Protein AF-A0A2H9MDY3-F1 (afdb_monomer)

Structure (mmCIF, N/CA/C/O backbone):
data_AF-A0A2H9MDY3-F1
#
_entry.id   AF-A0A2H9MDY3-F1
#
loop_
_atom_site.group_PDB
_atom_site.id
_atom_site.type_symbol
_atom_site.label_atom_id
_atom_site.label_alt_id
_atom_site.label_comp_id
_atom_site.label_asym_id
_atom_site.label_entity_id
_atom_site.label_seq_id
_atom_site.pdbx_PDB_ins_code
_atom_site.Cartn_x
_atom_site.Cartn_y
_atom_site.Cartn_z
_atom_site.occupancy
_atom_site.B_iso_or_equiv
_atom_site.auth_seq_id
_atom_site.auth_comp_id
_atom_site.auth_asym_id
_atom_site.auth_atom_id
_atom_site.pdbx_PDB_model_num
ATOM 1 N N . MET A 1 1 ? 17.641 -15.198 -17.098 1.00 71.00 1 MET A N 1
ATOM 2 C CA . MET A 1 1 ? 17.073 -13.881 -17.465 1.00 71.00 1 MET A CA 1
ATOM 3 C C . MET A 1 1 ? 15.598 -13.912 -17.095 1.00 71.00 1 MET A C 1
ATOM 5 O O . MET A 1 1 ? 14.943 -14.858 -17.503 1.00 71.00 1 MET A O 1
ATOM 9 N N . LYS A 1 2 ? 15.099 -12.988 -16.259 1.00 74.56 2 LYS A N 1
ATOM 10 C CA . LYS A 1 2 ? 13.656 -12.921 -15.959 1.00 74.56 2 LYS A CA 1
ATOM 11 C C . LYS A 1 2 ? 12.941 -12.242 -17.120 1.00 74.56 2 LYS A C 1
ATOM 13 O O . LYS A 1 2 ? 13.435 -11.234 -17.626 1.00 74.56 2 LYS A O 1
ATOM 18 N N . MET A 1 3 ? 11.804 -12.782 -17.534 1.00 89.06 3 MET A N 1
ATOM 19 C CA . MET A 1 3 ? 11.000 -12.214 -18.607 1.00 89.06 3 MET A CA 1
ATOM 20 C C . MET A 1 3 ? 10.366 -10.893 -18.134 1.00 89.06 3 MET A C 1
ATOM 22 O O . MET A 1 3 ? 10.039 -10.769 -16.948 1.00 89.06 3 MET A O 1
ATOM 26 N N . PRO A 1 4 ? 10.153 -9.896 -19.014 1.00 87.00 4 PRO A N 1
ATOM 27 C CA . PRO A 1 4 ? 9.594 -8.602 -18.614 1.00 87.00 4 PRO A CA 1
ATOM 28 C C . PRO A 1 4 ? 8.304 -8.707 -17.784 1.00 87.00 4 PRO A C 1
ATOM 30 O O . PRO A 1 4 ? 8.147 -8.002 -16.788 1.00 87.00 4 PRO A O 1
ATOM 33 N N . CYS A 1 5 ? 7.417 -9.647 -18.120 1.00 89.94 5 CYS A N 1
ATOM 34 C CA . CYS A 1 5 ? 6.185 -9.904 -17.371 1.00 89.94 5 CYS A CA 1
ATOM 35 C C . CYS A 1 5 ? 6.450 -10.337 -15.921 1.00 89.94 5 CYS A C 1
ATOM 37 O O . CYS A 1 5 ? 5.785 -9.865 -14.999 1.00 89.94 5 CYS A O 1
ATOM 39 N N . GLU A 1 6 ? 7.450 -11.190 -15.700 1.00 89.75 6 GLU A N 1
ATOM 40 C CA . GLU A 1 6 ? 7.831 -11.628 -14.358 1.00 89.75 6 GLU A CA 1
ATOM 41 C C . GLU A 1 6 ? 8.367 -10.451 -13.540 1.00 89.75 6 GLU A C 1
ATOM 4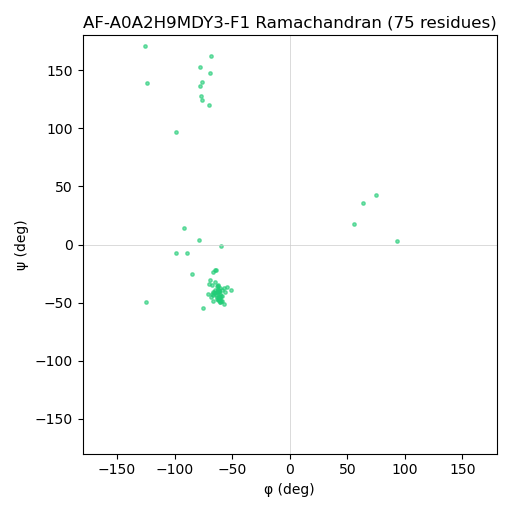3 O O . GLU A 1 6 ? 8.041 -10.311 -12.364 1.00 89.75 6 GLU A O 1
ATOM 48 N N . ILE A 1 7 ? 9.143 -9.556 -14.159 1.00 86.94 7 ILE A N 1
ATOM 49 C CA . ILE A 1 7 ? 9.647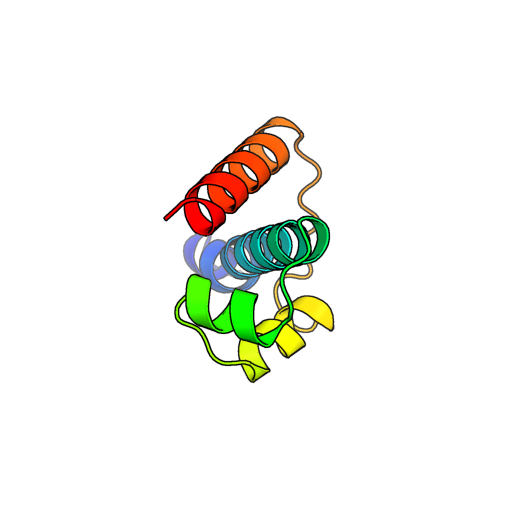 -8.357 -13.478 1.00 86.94 7 ILE A CA 1
ATOM 50 C C . ILE A 1 7 ? 8.478 -7.485 -13.001 1.00 86.94 7 ILE A C 1
ATOM 52 O O . ILE A 1 7 ? 8.450 -7.037 -11.851 1.00 86.94 7 ILE A O 1
ATOM 56 N N . ILE A 1 8 ? 7.484 -7.282 -13.866 1.00 89.12 8 ILE A N 1
ATOM 57 C CA . ILE A 1 8 ? 6.302 -6.480 -13.546 1.00 89.12 8 ILE A CA 1
ATOM 58 C C . ILE A 1 8 ? 5.534 -7.086 -12.366 1.00 89.12 8 ILE A C 1
ATOM 60 O O . ILE A 1 8 ? 5.211 -6.374 -11.413 1.00 89.12 8 ILE A O 1
ATOM 64 N N . ILE A 1 9 ? 5.282 -8.396 -12.402 1.00 89.00 9 ILE A N 1
ATOM 65 C CA . ILE A 1 9 ? 4.504 -9.104 -11.377 1.00 89.00 9 ILE A CA 1
ATOM 66 C C . ILE A 1 9 ? 5.232 -9.127 -10.031 1.00 89.00 9 ILE A C 1
ATOM 68 O O . ILE A 1 9 ? 4.614 -8.889 -8.993 1.00 89.00 9 ILE A O 1
ATOM 72 N N . TRP A 1 10 ? 6.539 -9.391 -10.029 1.00 86.56 10 TRP A N 1
ATOM 73 C CA . TRP A 1 10 ? 7.293 -9.595 -8.791 1.00 86.56 10 TRP A CA 1
ATOM 74 C C . TRP A 1 10 ? 7.783 -8.303 -8.141 1.00 86.56 10 TRP A C 1
ATOM 76 O O . TRP A 1 10 ? 7.981 -8.275 -6.924 1.00 86.56 10 TRP A O 1
ATOM 86 N N . TYR A 1 11 ? 7.968 -7.233 -8.915 1.00 86.06 11 TYR A N 1
ATOM 87 C CA . TYR A 1 11 ? 8.626 -6.023 -8.421 1.00 86.06 11 TYR A CA 1
ATOM 88 C C . TYR A 1 11 ? 7.786 -4.761 -8.606 1.00 86.06 11 TYR A C 1
ATOM 90 O O . TYR A 1 11 ? 7.588 -4.023 -7.638 1.00 86.06 11 TYR A O 1
ATOM 98 N N . ILE A 1 12 ? 7.247 -4.532 -9.806 1.00 88.94 12 ILE A N 1
ATOM 99 C CA . ILE A 1 12 ? 6.562 -3.274 -10.134 1.00 88.94 12 ILE A CA 1
ATOM 100 C C . ILE A 1 12 ? 5.172 -3.205 -9.499 1.00 88.94 12 ILE A C 1
ATOM 102 O O . ILE A 1 12 ? 4.890 -2.272 -8.749 1.00 88.94 12 ILE A O 1
ATOM 106 N N . LEU A 1 13 ? 4.311 -4.201 -9.735 1.00 89.81 13 LEU A N 1
ATOM 107 C CA . LEU A 1 13 ? 2.959 -4.221 -9.166 1.00 89.81 13 LEU A CA 1
ATOM 108 C C . LEU A 1 13 ? 2.971 -4.192 -7.626 1.00 89.81 13 LEU A C 1
ATOM 110 O O . LEU A 1 13 ? 2.217 -3.403 -7.046 1.00 89.81 13 LEU A O 1
ATOM 114 N N . PRO A 1 14 ? 3.832 -4.965 -6.931 1.00 89.94 14 PRO A N 1
ATOM 115 C CA . PRO A 1 14 ? 3.952 -4.863 -5.482 1.00 89.94 14 PRO A CA 1
ATOM 116 C C . PRO A 1 14 ? 4.461 -3.493 -5.017 1.00 89.94 14 PRO A C 1
ATOM 118 O O . PRO A 1 14 ? 3.987 -3.002 -3.995 1.00 89.94 14 PRO A O 1
ATOM 121 N N . GLY A 1 15 ? 5.372 -2.857 -5.765 1.00 91.56 15 GLY A N 1
ATOM 122 C CA . GLY A 1 15 ? 5.850 -1.500 -5.480 1.00 91.56 15 GLY A CA 1
ATOM 123 C C . GLY A 1 15 ? 4.733 -0.458 -5.572 1.00 91.56 15 GLY A C 1
ATOM 124 O O . GLY A 1 15 ? 4.548 0.335 -4.652 1.00 91.56 15 GLY A O 1
ATOM 125 N N . ILE A 1 16 ? 3.908 -0.520 -6.621 1.00 92.50 16 ILE A N 1
ATOM 126 C CA . ILE A 1 16 ? 2.750 0.374 -6.782 1.00 92.50 16 ILE A CA 1
ATOM 127 C C . ILE A 1 16 ? 1.753 0.183 -5.632 1.00 92.50 16 ILE A C 1
ATOM 129 O O . ILE A 1 16 ? 1.320 1.160 -5.021 1.00 92.50 16 ILE A O 1
ATOM 133 N N . ARG A 1 17 ? 1.408 -1.066 -5.287 1.00 92.44 17 ARG A N 1
ATOM 134 C CA . ARG A 1 17 ? 0.477 -1.352 -4.176 1.00 92.44 17 ARG A CA 1
ATOM 135 C C . ARG A 1 17 ? 1.017 -0.870 -2.830 1.00 92.44 17 ARG A C 1
ATOM 137 O O . ARG A 1 17 ? 0.240 -0.360 -2.019 1.00 92.44 17 ARG A O 1
ATOM 144 N N . ARG A 1 18 ? 2.333 -0.957 -2.612 1.00 92.50 18 ARG A N 1
ATOM 145 C CA . ARG A 1 18 ? 2.994 -0.377 -1.437 1.00 92.50 18 ARG A CA 1
ATOM 146 C C . ARG A 1 18 ? 2.812 1.134 -1.381 1.00 92.50 18 ARG A C 1
ATOM 148 O O . ARG A 1 18 ? 2.397 1.643 -0.345 1.00 92.50 18 ARG A O 1
ATOM 155 N N . GLU A 1 19 ? 3.078 1.846 -2.471 1.00 93.62 19 GLU A N 1
ATOM 156 C CA . GLU A 1 19 ? 2.958 3.307 -2.491 1.00 93.62 19 GLU A CA 1
ATOM 157 C C . GLU A 1 19 ? 1.506 3.784 -2.351 1.00 93.62 19 GLU A C 1
ATOM 159 O O . GLU A 1 19 ? 1.249 4.764 -1.651 1.00 93.62 19 GLU A O 1
ATOM 164 N N . ILE A 1 20 ? 0.533 3.054 -2.913 1.00 94.75 20 ILE A N 1
ATOM 165 C CA . ILE A 1 20 ? -0.893 3.312 -2.653 1.00 94.75 20 ILE A CA 1
ATOM 166 C C . ILE A 1 20 ? -1.189 3.136 -1.161 1.00 94.75 20 ILE A C 1
ATOM 168 O O . ILE A 1 20 ? -1.764 4.032 -0.549 1.00 94.75 20 ILE A O 1
ATOM 172 N N . THR A 1 21 ? -0.750 2.027 -0.559 1.00 94.69 21 THR A N 1
ATOM 173 C CA . THR A 1 21 ? -0.931 1.760 0.876 1.00 94.69 21 THR A CA 1
ATOM 174 C C . THR A 1 21 ? -0.325 2.886 1.718 1.00 94.69 21 THR A C 1
ATOM 176 O O . THR A 1 21 ? -1.028 3.490 2.523 1.00 94.69 21 THR A O 1
ATOM 179 N N . LYS A 1 22 ? 0.939 3.264 1.472 1.00 93.25 22 LYS A N 1
ATOM 180 C CA . LYS A 1 22 ? 1.601 4.398 2.143 1.00 93.25 22 LYS A CA 1
ATOM 181 C C . LYS A 1 22 ? 0.810 5.699 1.971 1.00 93.25 22 LYS A C 1
ATOM 183 O O . LYS A 1 22 ? 0.684 6.466 2.922 1.00 93.25 22 LYS A O 1
ATOM 188 N N . SER A 1 23 ? 0.261 5.952 0.782 1.00 95.19 23 SER A N 1
ATOM 189 C CA . SER A 1 23 ? -0.573 7.127 0.529 1.00 95.19 23 SER A CA 1
ATOM 190 C C . SER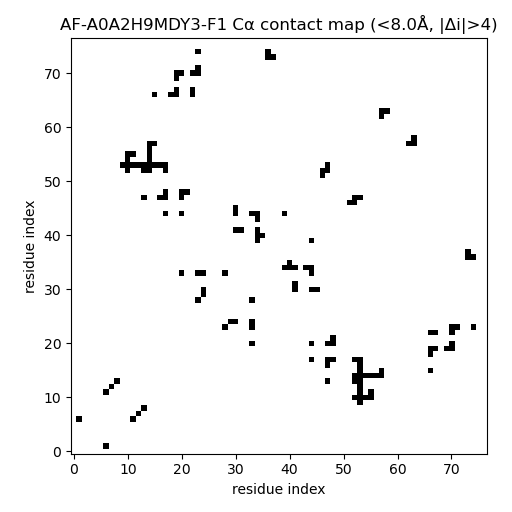 A 1 23 ? -1.870 7.094 1.342 1.00 95.19 23 SER A C 1
ATOM 192 O O . SER A 1 23 ? -2.237 8.123 1.896 1.00 95.19 23 SER A O 1
ATOM 194 N N . LEU A 1 24 ? -2.547 5.949 1.464 1.00 95.75 24 LEU A N 1
ATOM 195 C CA . LEU A 1 24 ? -3.756 5.818 2.288 1.00 95.75 24 LEU A CA 1
ATOM 196 C C . LEU A 1 24 ? -3.466 6.120 3.765 1.00 95.75 24 LEU A C 1
ATOM 198 O O . LEU A 1 24 ? -4.166 6.939 4.356 1.00 95.75 24 LEU A O 1
ATOM 202 N N . LEU A 1 25 ? -2.391 5.552 4.328 1.00 94.94 25 LEU A N 1
ATOM 203 C CA . LEU A 1 25 ? -1.991 5.832 5.714 1.00 94.94 25 LEU A CA 1
ATOM 204 C C . LEU A 1 25 ? -1.658 7.315 5.934 1.00 94.94 25 LEU A C 1
ATOM 206 O O . LEU A 1 25 ? -2.051 7.898 6.940 1.00 94.94 25 LEU A O 1
ATOM 210 N N . LYS A 1 26 ? -0.982 7.960 4.973 1.00 95.06 26 LYS A N 1
ATOM 211 C CA . LYS A 1 26 ? -0.691 9.406 5.032 1.00 95.06 26 LYS A CA 1
ATOM 212 C C . LYS A 1 26 ? -1.944 10.285 5.007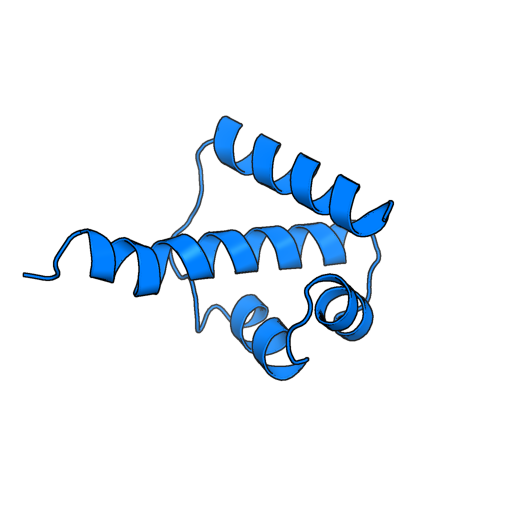 1.00 95.06 26 LYS A C 1
ATOM 214 O O . LYS A 1 26 ? -1.867 11.431 5.427 1.00 95.06 26 LYS A O 1
ATOM 219 N N . ASN A 1 27 ? -3.070 9.772 4.512 1.00 94.38 27 ASN A N 1
ATOM 220 C CA . ASN A 1 27 ? -4.362 10.461 4.549 1.00 94.38 27 ASN A CA 1
ATOM 221 C C . ASN A 1 27 ? -5.187 10.098 5.802 1.00 94.38 27 ASN A C 1
ATOM 223 O O . ASN A 1 27 ? -6.377 10.391 5.847 1.00 94.38 27 ASN A O 1
ATOM 227 N N . GLY A 1 28 ? -4.574 9.471 6.813 1.00 94.56 28 GLY A N 1
ATOM 228 C CA . GLY A 1 28 ? -5.188 9.232 8.122 1.00 94.56 28 GLY A CA 1
ATOM 229 C C . GLY A 1 28 ? -5.885 7.881 8.284 1.00 94.56 28 GLY A C 1
ATOM 230 O O . GLY A 1 28 ? -6.448 7.632 9.344 1.00 94.56 28 GLY A O 1
ATOM 231 N N . LEU A 1 29 ? -5.838 6.996 7.282 1.00 95.44 29 LEU A N 1
ATOM 232 C CA . LEU A 1 29 ? -6.415 5.656 7.411 1.00 95.44 29 LEU A CA 1
ATOM 233 C C . LEU A 1 29 ? -5.513 4.751 8.259 1.00 95.44 29 LEU A C 1
ATOM 235 O O . LEU A 1 29 ? -4.293 4.710 8.088 1.00 95.44 29 LEU A O 1
ATOM 239 N N . SER A 1 30 ? -6.130 3.941 9.112 1.00 96.00 30 SER A N 1
ATOM 240 C CA . SER A 1 30 ? -5.468 2.825 9.785 1.00 96.00 30 SER A CA 1
ATOM 241 C C . SER A 1 30 ? -5.087 1.713 8.796 1.00 96.00 30 SER A C 1
ATOM 243 O O . SER A 1 30 ? -5.633 1.603 7.695 1.00 96.00 30 SER A O 1
ATOM 245 N N . GLN A 1 31 ? -4.170 0.823 9.197 1.00 94.81 31 GLN A N 1
ATOM 246 C CA . GLN A 1 31 ? -3.781 -0.328 8.366 1.00 94.81 31 GLN A CA 1
ATOM 247 C C . GLN A 1 31 ? -4.977 -1.221 8.002 1.00 94.81 31 GLN A C 1
ATOM 249 O O . GLN A 1 31 ? -5.064 -1.684 6.866 1.00 94.81 31 GLN A O 1
ATOM 254 N N . ARG A 1 32 ? -5.916 -1.407 8.939 1.00 95.94 32 ARG A N 1
ATOM 255 C CA . ARG A 1 32 ? -7.146 -2.186 8.728 1.00 95.94 32 ARG A CA 1
ATOM 256 C C . ARG A 1 32 ? -8.088 -1.522 7.730 1.00 95.94 32 ARG A C 1
ATOM 258 O O . ARG A 1 32 ? -8.642 -2.188 6.860 1.00 95.94 32 ARG A O 1
ATOM 265 N N . GLU A 1 33 ? -8.261 -0.206 7.818 1.00 96.06 33 GLU A N 1
ATOM 266 C CA . GLU A 1 33 ? -9.087 0.535 6.857 1.00 96.06 33 GLU A CA 1
ATOM 267 C C . GLU A 1 33 ? -8.468 0.518 5.463 1.00 96.06 33 GLU A C 1
ATOM 269 O O . GLU A 1 33 ? -9.179 0.306 4.482 1.00 96.06 33 GLU A O 1
ATOM 274 N N . ALA A 1 34 ? -7.144 0.669 5.370 1.00 96.19 34 ALA A N 1
ATOM 275 C CA . ALA A 1 34 ? -6.422 0.542 4.112 1.00 96.19 34 ALA A CA 1
ATOM 276 C C . ALA A 1 34 ? -6.580 -0.867 3.510 1.00 96.19 34 ALA A C 1
ATOM 278 O O . ALA A 1 34 ? -6.880 -0.984 2.323 1.00 96.19 34 ALA A O 1
ATOM 279 N N . ALA A 1 35 ? -6.450 -1.928 4.316 1.00 96.00 35 ALA A N 1
ATOM 280 C CA . ALA A 1 35 ? -6.677 -3.309 3.885 1.00 96.00 35 ALA A CA 1
ATOM 281 C C . ALA A 1 35 ? -8.101 -3.509 3.344 1.00 96.00 35 ALA A C 1
ATOM 283 O O . ALA A 1 35 ? -8.277 -3.998 2.225 1.00 96.00 35 ALA A O 1
ATOM 284 N N . LYS A 1 36 ? -9.110 -3.034 4.088 1.00 95.94 36 LYS A N 1
ATOM 285 C CA . LYS A 1 36 ? -10.524 -3.098 3.695 1.00 95.94 36 LYS A CA 1
ATOM 286 C C . LYS A 1 36 ? -10.793 -2.346 2.391 1.00 95.94 36 LYS A C 1
ATOM 288 O O . LYS A 1 36 ? -11.427 -2.892 1.495 1.00 95.94 36 LYS A O 1
ATOM 293 N N . LYS A 1 37 ? -10.283 -1.118 2.257 1.00 94.81 37 LYS A N 1
ATOM 294 C CA . LYS A 1 37 ? -10.431 -0.287 1.050 1.00 94.81 37 LYS A CA 1
ATOM 295 C C . LYS A 1 37 ? -9.726 -0.880 -0.174 1.00 94.81 37 LYS A C 1
ATOM 297 O O . LYS A 1 37 ? -10.194 -0.690 -1.290 1.00 94.81 37 LYS A O 1
ATOM 302 N N . LEU A 1 38 ? -8.615 -1.589 0.023 1.00 93.12 38 LEU A N 1
ATOM 303 C CA . LEU A 1 38 ? -7.856 -2.234 -1.052 1.00 93.12 38 LEU A CA 1
ATOM 304 C C . LEU A 1 38 ? -8.317 -3.665 -1.369 1.00 93.12 38 LEU A C 1
ATOM 306 O O . LEU A 1 38 ? -7.812 -4.248 -2.330 1.00 93.12 38 LEU A O 1
ATOM 310 N N . GLY A 1 39 ? -9.231 -4.239 -0.579 1.00 94.62 39 GLY A N 1
ATOM 311 C CA . GLY A 1 39 ? -9.683 -5.623 -0.739 1.00 94.62 39 GLY A CA 1
ATOM 312 C C . GLY A 1 39 ? -8.566 -6.649 -0.521 1.00 94.62 39 GLY A C 1
ATOM 313 O O . GLY A 1 39 ? -8.493 -7.646 -1.235 1.00 94.62 39 GLY A O 1
ATOM 314 N N . ILE A 1 40 ? -7.653 -6.383 0.417 1.00 93.62 40 ILE A N 1
ATOM 315 C CA . ILE A 1 40 ? -6.516 -7.258 0.746 1.00 93.62 40 ILE A CA 1
ATOM 316 C C . ILE A 1 40 ? -6.496 -7.584 2.241 1.00 93.62 40 ILE A C 1
ATOM 318 O O . ILE A 1 40 ? -7.228 -6.996 3.029 1.00 93.62 40 ILE A O 1
ATOM 322 N N . THR A 1 41 ? -5.638 -8.519 2.646 1.00 95.00 41 THR A N 1
ATOM 323 C CA . THR A 1 41 ? -5.475 -8.880 4.059 1.00 95.00 41 THR A CA 1
ATOM 324 C C . THR A 1 41 ? -4.622 -7.860 4.817 1.00 95.00 41 THR A C 1
ATOM 326 O O . THR A 1 41 ? -3.709 -7.253 4.250 1.00 95.00 41 THR A O 1
ATOM 329 N N . ASP A 1 42 ? -4.839 -7.744 6.129 1.00 94.12 42 ASP A N 1
ATOM 330 C CA . ASP A 1 42 ? -3.981 -6.955 7.030 1.00 94.12 42 ASP A CA 1
ATOM 331 C C . ASP A 1 42 ? -2.504 -7.383 6.921 1.00 94.12 42 ASP A C 1
ATOM 333 O O . ASP A 1 42 ? -1.589 -6.556 6.913 1.00 94.12 42 ASP A O 1
ATOM 337 N N . ALA A 1 43 ? -2.260 -8.688 6.745 1.00 92.75 43 ALA A N 1
ATOM 338 C CA . ALA A 1 43 ? -0.925 -9.236 6.530 1.00 92.75 43 ALA A CA 1
ATOM 339 C C . ALA A 1 43 ? -0.268 -8.703 5.244 1.00 92.75 43 ALA A C 1
ATOM 341 O O . ALA A 1 43 ? 0.932 -8.428 5.242 1.00 92.75 43 ALA A O 1
ATOM 342 N N . ALA A 1 44 ? -1.028 -8.516 4.159 1.00 91.25 44 ALA A N 1
ATOM 343 C CA . ALA A 1 44 ? -0.502 -7.942 2.923 1.00 91.25 44 ALA A CA 1
ATOM 344 C C . ALA A 1 44 ? -0.088 -6.474 3.115 1.00 91.25 44 ALA A C 1
ATOM 346 O O . ALA A 1 44 ? 0.987 -6.085 2.659 1.00 91.25 44 ALA A O 1
ATOM 347 N N . VAL A 1 45 ? -0.883 -5.687 3.852 1.00 93.56 45 VAL A N 1
ATOM 348 C CA . VAL A 1 45 ? -0.534 -4.306 4.233 1.00 93.56 45 VAL A CA 1
ATOM 349 C C . VAL A 1 45 ? 0.755 -4.280 5.055 1.00 93.56 45 VAL A C 1
ATOM 351 O O . VAL A 1 45 ? 1.689 -3.557 4.706 1.00 93.56 45 VAL A O 1
ATOM 354 N N . SER A 1 46 ? 0.863 -5.128 6.080 1.00 91.88 46 SER A N 1
ATOM 355 C CA . SER A 1 46 ? 2.084 -5.254 6.887 1.00 91.88 46 SER A CA 1
ATOM 356 C C . SER A 1 46 ? 3.310 -5.645 6.042 1.00 91.88 46 SER A C 1
ATOM 358 O O . SER A 1 46 ? 4.407 -5.105 6.210 1.00 91.88 46 SER A O 1
ATOM 360 N N . GLN A 1 47 ? 3.136 -6.530 5.057 1.00 90.50 47 GLN A N 1
ATOM 361 C CA . GLN A 1 47 ? 4.207 -6.929 4.138 1.00 90.50 47 GLN A CA 1
ATOM 362 C C . GLN A 1 47 ? 4.633 -5.816 3.171 1.00 90.50 47 GLN A C 1
ATOM 364 O O . GLN A 1 47 ? 5.805 -5.765 2.791 1.00 90.50 47 GLN A O 1
ATOM 369 N N . TYR A 1 48 ? 3.721 -4.920 2.785 1.00 91.06 48 TYR A N 1
ATOM 370 C CA . TYR A 1 48 ? 4.070 -3.724 2.016 1.00 91.06 48 TYR A CA 1
ATOM 371 C C . TYR A 1 48 ? 4.831 -2.705 2.866 1.00 91.06 48 TYR A C 1
ATOM 373 O O . TYR A 1 48 ? 5.821 -2.142 2.401 1.00 91.06 48 TYR A O 1
ATOM 381 N N . LEU A 1 49 ? 4.404 -2.492 4.112 1.00 87.00 49 LEU A N 1
ATOM 382 C CA . LEU A 1 49 ? 5.047 -1.544 5.027 1.00 87.00 49 LEU A CA 1
ATOM 383 C C . LEU A 1 49 ? 6.429 -2.012 5.496 1.00 87.00 49 LEU A C 1
ATOM 385 O O . LEU A 1 49 ? 7.325 -1.191 5.639 1.00 87.00 49 LEU A O 1
ATOM 389 N N . SER A 1 50 ? 6.624 -3.320 5.671 1.00 85.50 50 SER A N 1
ATOM 390 C CA . SER A 1 50 ? 7.926 -3.915 6.021 1.00 85.50 50 SER A CA 1
ATOM 391 C C . SER A 1 50 ? 8.892 -4.051 4.838 1.00 85.50 50 SER A C 1
ATOM 393 O O . SER A 1 50 ? 9.958 -4.642 4.986 1.00 85.50 50 SER A O 1
ATOM 395 N N . GLU A 1 51 ? 8.511 -3.564 3.650 1.00 69.44 51 GLU A N 1
ATOM 396 C CA . GLU A 1 51 ? 9.322 -3.563 2.420 1.00 69.44 51 GLU A CA 1
ATOM 397 C C . GLU A 1 51 ? 9.841 -4.949 1.987 1.00 69.44 51 GLU A C 1
ATOM 399 O O . GLU A 1 51 ? 10.720 -5.084 1.131 1.00 69.44 51 GLU A O 1
ATOM 404 N N . LYS A 1 52 ? 9.236 -6.016 2.525 1.00 64.69 52 LYS A N 1
ATOM 405 C CA . LYS A 1 52 ? 9.461 -7.399 2.086 1.00 64.69 52 LYS A CA 1
ATOM 406 C C . LYS A 1 52 ? 8.934 -7.626 0.666 1.00 64.69 52 LYS A C 1
ATOM 408 O O . LYS A 1 52 ? 9.414 -8.522 -0.023 1.00 64.69 52 LYS A O 1
ATOM 413 N N . ARG A 1 53 ? 7.972 -6.809 0.215 1.00 65.81 53 ARG A N 1
ATOM 414 C CA . ARG A 1 53 ? 7.418 -6.793 -1.149 1.00 65.81 53 ARG A CA 1
ATOM 415 C C . ARG A 1 53 ? 7.558 -5.401 -1.768 1.00 65.81 53 ARG A C 1
ATOM 417 O O . ARG A 1 53 ? 7.299 -4.406 -1.099 1.00 65.81 53 ARG A O 1
ATOM 424 N N . GLY A 1 54 ? 7.917 -5.339 -3.054 1.00 63.97 54 GLY A N 1
ATOM 425 C CA . GLY A 1 54 ? 7.966 -4.076 -3.800 1.00 63.97 54 GLY A CA 1
ATOM 426 C C . GLY A 1 54 ? 9.159 -3.181 -3.462 1.00 63.97 54 GLY A C 1
ATOM 427 O O . GLY A 1 54 ? 8.989 -1.974 -3.361 1.00 63.97 54 GLY A O 1
ATOM 428 N N . ARG A 1 55 ? 10.367 -3.750 -3.316 1.00 71.88 55 ARG A N 1
ATOM 429 C CA . ARG A 1 55 ? 11.629 -3.011 -3.066 1.00 71.88 55 ARG A CA 1
ATOM 430 C C . ARG A 1 55 ? 12.021 -1.999 -4.154 1.00 71.88 55 ARG A C 1
ATOM 432 O O . ARG A 1 55 ? 13.047 -1.346 -4.029 1.00 71.88 55 ARG A O 1
ATOM 439 N N . VAL A 1 56 ? 11.242 -1.882 -5.224 1.00 79.12 56 VAL A N 1
ATOM 440 C CA . VAL A 1 56 ? 11.478 -0.888 -6.268 1.00 79.12 56 VAL A CA 1
ATOM 441 C C . VAL A 1 56 ? 11.034 0.476 -5.759 1.00 79.12 56 VAL A C 1
ATOM 443 O O . VAL A 1 56 ? 9.884 0.660 -5.355 1.00 79.12 56 VAL A O 1
ATOM 446 N N . GLU A 1 57 ? 11.951 1.434 -5.788 1.00 81.06 57 GLU A N 1
ATOM 447 C CA . GLU A 1 57 ? 11.625 2.835 -5.567 1.00 81.06 57 GLU A CA 1
ATOM 448 C C . GLU A 1 57 ? 10.979 3.431 -6.816 1.00 81.06 57 GLU A C 1
ATOM 450 O O . GLU A 1 57 ? 11.504 3.337 -7.926 1.00 81.06 57 GLU A O 1
ATOM 455 N N . ILE A 1 58 ? 9.813 4.049 -6.629 1.00 85.56 58 ILE A N 1
ATOM 456 C CA . ILE A 1 58 ? 9.112 4.779 -7.682 1.00 85.56 58 ILE A CA 1
ATOM 457 C C . ILE A 1 58 ? 9.443 6.257 -7.489 1.00 85.56 58 ILE A C 1
ATOM 459 O O . ILE A 1 58 ? 8.81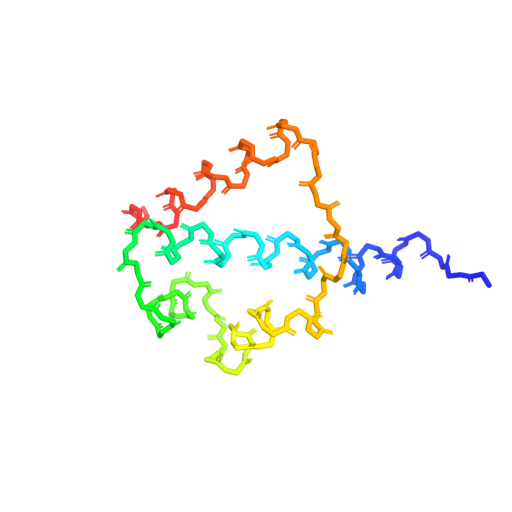1 6.932 -6.682 1.00 85.56 58 ILE A O 1
ATOM 463 N N . ASN A 1 59 ? 10.431 6.749 -8.236 1.00 86.25 59 ASN A N 1
ATOM 464 C CA . ASN A 1 59 ? 10.906 8.136 -8.129 1.00 86.25 59 ASN A CA 1
ATOM 465 C C . ASN A 1 59 ? 10.313 9.065 -9.204 1.00 86.25 59 ASN A C 1
ATOM 467 O O . ASN A 1 59 ? 10.479 10.284 -9.148 1.00 86.25 59 ASN A O 1
ATOM 471 N N . ASP A 1 60 ? 9.581 8.509 -10.171 1.00 92.44 60 ASP A N 1
ATOM 472 C CA . ASP A 1 60 ? 8.911 9.293 -11.203 1.00 92.44 60 ASP A CA 1
ATOM 473 C C . ASP A 1 60 ? 7.737 10.093 -10.610 1.00 92.44 60 ASP A C 1
ATOM 475 O O . ASP A 1 60 ? 6.763 9.542 -10.083 1.00 92.44 60 ASP A O 1
ATOM 479 N N . LYS A 1 61 ? 7.813 11.424 -10.730 1.00 92.38 61 LYS A N 1
ATOM 480 C CA . LYS A 1 61 ? 6.807 12.353 -10.196 1.00 92.38 61 LYS A CA 1
ATOM 481 C C . LYS A 1 61 ? 5.420 12.162 -10.815 1.00 92.38 61 LYS A C 1
ATOM 483 O O . LYS A 1 61 ? 4.429 12.342 -10.108 1.00 92.38 61 LYS A O 1
ATOM 488 N N . LYS A 1 62 ? 5.326 11.806 -12.101 1.00 94.25 62 LYS A N 1
ATOM 489 C CA . LYS A 1 62 ? 4.041 11.557 -12.773 1.00 94.25 62 LYS A CA 1
ATOM 490 C C . LYS A 1 62 ? 3.395 10.298 -12.212 1.00 94.25 62 LYS A C 1
ATOM 492 O O . LYS A 1 62 ? 2.215 10.331 -11.866 1.00 94.25 62 LYS A O 1
ATOM 497 N N . ILE A 1 63 ? 4.170 9.224 -12.047 1.00 92.88 63 ILE A N 1
ATOM 498 C CA . ILE A 1 63 ? 3.670 7.967 -11.469 1.00 92.88 63 ILE A CA 1
ATOM 499 C C . ILE A 1 63 ? 3.229 8.190 -10.019 1.00 92.88 63 ILE A C 1
ATOM 501 O O . ILE A 1 63 ? 2.120 7.813 -9.644 1.00 92.88 63 ILE A O 1
ATOM 505 N N . LEU A 1 64 ? 4.045 8.873 -9.2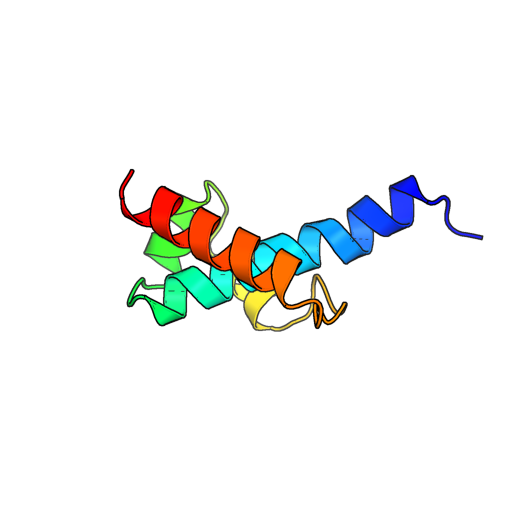13 1.00 92.31 64 LEU A N 1
ATOM 506 C CA . LEU A 1 64 ? 3.679 9.224 -7.839 1.00 92.31 64 LEU A CA 1
ATOM 507 C C . LEU A 1 64 ? 2.419 10.101 -7.776 1.00 92.31 64 LEU A C 1
ATOM 509 O O . LEU A 1 64 ? 1.585 9.919 -6.887 1.00 92.31 64 LEU A O 1
ATOM 513 N N . GLY A 1 65 ? 2.249 11.029 -8.721 1.00 94.75 65 GLY A N 1
ATOM 514 C CA . GLY A 1 65 ? 1.026 11.819 -8.868 1.00 94.75 65 GLY A CA 1
ATOM 515 C C . GLY A 1 65 ? -0.199 10.946 -9.155 1.00 94.75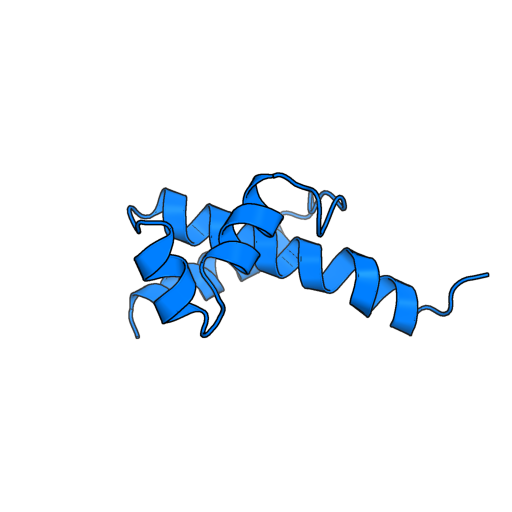 65 GLY A C 1
ATOM 516 O O . GLY A 1 65 ? -1.217 11.067 -8.472 1.00 94.75 65 GLY A O 1
ATOM 517 N N . ALA A 1 66 ? -0.084 10.008 -10.098 1.00 95.44 66 ALA A N 1
ATOM 518 C CA . ALA A 1 66 ? -1.148 9.059 -10.426 1.00 95.44 66 ALA A CA 1
ATOM 519 C C . ALA A 1 66 ? -1.516 8.156 -9.236 1.00 95.44 66 ALA A C 1
ATOM 521 O O . ALA A 1 66 ? -2.699 7.928 -8.974 1.00 95.44 66 ALA A O 1
ATOM 522 N N . ILE A 1 67 ? -0.523 7.696 -8.469 1.00 94.38 67 ILE A N 1
ATOM 523 C CA . ILE A 1 67 ? -0.726 6.904 -7.248 1.00 94.38 67 ILE A CA 1
ATOM 524 C C . ILE A 1 67 ? -1.499 7.709 -6.202 1.00 94.38 67 ILE A C 1
ATOM 526 O O . ILE A 1 67 ? -2.489 7.216 -5.662 1.00 94.38 67 ILE A O 1
ATOM 530 N N . LYS A 1 68 ? -1.104 8.963 -5.949 1.00 94.44 68 LYS A N 1
ATOM 531 C CA . LYS A 1 68 ? -1.802 9.843 -4.998 1.00 94.44 68 LYS A CA 1
ATOM 532 C C . LYS A 1 68 ? -3.247 10.103 -5.416 1.00 94.44 68 LYS A C 1
ATOM 534 O O . LYS A 1 68 ? -4.145 10.026 -4.582 1.00 94.44 68 LYS A O 1
ATOM 539 N N . ASN A 1 69 ? -3.483 10.375 -6.699 1.00 96.12 69 ASN A N 1
ATOM 540 C CA . ASN A 1 69 ? -4.834 10.573 -7.227 1.00 96.12 69 ASN A CA 1
ATOM 541 C C . ASN A 1 69 ? -5.680 9.301 -7.092 1.00 96.12 69 ASN A C 1
ATOM 543 O O . ASN A 1 69 ? -6.838 9.371 -6.688 1.00 96.12 69 ASN A O 1
ATOM 547 N N . SER A 1 70 ? -5.091 8.134 -7.356 1.00 95.56 70 SER A N 1
ATOM 548 C CA . SER A 1 70 ? -5.765 6.844 -7.180 1.00 95.56 70 SER A CA 1
ATOM 549 C C . SER A 1 70 ? -6.112 6.584 -5.714 1.00 95.56 70 SER A C 1
ATOM 551 O O . SER A 1 70 ? -7.236 6.197 -5.414 1.00 95.56 70 SER A O 1
ATOM 553 N N . ALA A 1 71 ? -5.192 6.870 -4.788 1.00 95.06 71 ALA A N 1
ATOM 554 C CA . ALA A 1 71 ? -5.441 6.746 -3.354 1.00 95.06 71 ALA A CA 1
ATOM 555 C C . ALA A 1 71 ? -6.586 7.660 -2.889 1.00 95.06 71 ALA A C 1
ATOM 557 O O . ALA A 1 71 ? -7.457 7.207 -2.154 1.00 95.06 71 ALA A O 1
ATOM 558 N N . LYS A 1 72 ? -6.643 8.912 -3.364 1.00 95.06 72 LYS A N 1
ATOM 559 C CA . LYS A 1 72 ? -7.763 9.824 -3.072 1.00 95.06 72 LYS A CA 1
ATOM 560 C C . LYS A 1 72 ? -9.106 9.260 -3.541 1.00 95.06 72 LYS A C 1
ATOM 562 O O . LYS A 1 72 ? -10.059 9.290 -2.773 1.00 95.06 72 LYS A O 1
ATOM 567 N N . ARG A 1 73 ? -9.160 8.697 -4.755 1.00 95.44 73 ARG A N 1
ATOM 568 C CA . ARG A 1 73 ? -10.373 8.052 -5.293 1.00 95.44 73 ARG A CA 1
ATOM 569 C C . ARG A 1 73 ? -10.814 6.851 -4.452 1.00 95.44 73 ARG A C 1
ATOM 571 O O . ARG A 1 73 ? -11.992 6.696 -4.171 1.00 95.44 73 ARG A O 1
ATOM 578 N N . ILE A 1 74 ? -9.865 6.032 -3.997 1.00 94.44 74 ILE A N 1
ATOM 579 C CA . ILE A 1 74 ? -10.147 4.897 -3.101 1.00 94.44 74 ILE A CA 1
ATOM 580 C C . ILE A 1 74 ? -10.741 5.380 -1.766 1.00 94.44 74 ILE A C 1
ATOM 582 O O . ILE A 1 74 ? -11.650 4.755 -1.211 1.00 94.44 74 ILE A O 1
ATOM 586 N N . ILE A 1 75 ? -10.242 6.499 -1.235 1.00 93.00 75 ILE A N 1
ATOM 587 C CA . ILE A 1 75 ? -10.757 7.086 0.007 1.00 93.00 75 ILE A CA 1
ATOM 588 C C . ILE A 1 75 ? -12.186 7.594 -0.197 1.00 93.00 75 ILE A C 1
ATOM 590 O O . ILE A 1 75 ? -13.052 7.226 0.599 1.00 93.00 75 ILE A O 1
ATOM 594 N N . SER A 1 76 ? -12.435 8.357 -1.268 1.00 90.81 76 SER A N 1
ATOM 595 C CA . SER A 1 76 ? -13.747 8.952 -1.554 1.00 90.81 76 SER A CA 1
ATOM 596 C C . SER A 1 76 ? -14.850 7.929 -1.839 1.00 90.81 76 SER A C 1
ATOM 598 O O . SER A 1 76 ? -16.009 8.251 -1.601 1.00 90.81 76 SER A O 1
ATOM 600 N N . GLY A 1 77 ? -14.493 6.703 -2.248 1.00 77.81 77 GLY A N 1
ATOM 601 C CA . GLY A 1 77 ? -15.458 5.678 -2.660 1.00 77.81 77 GLY A CA 1
ATOM 602 C C . GLY A 1 77 ? -15.751 5.788 -4.143 1.00 77.81 77 GLY A C 1
ATOM 603 O O . GLY A 1 77 ? -16.207 6.870 -4.565 1.00 77.81 77 GLY A O 1
#

Sequence (77 aa):
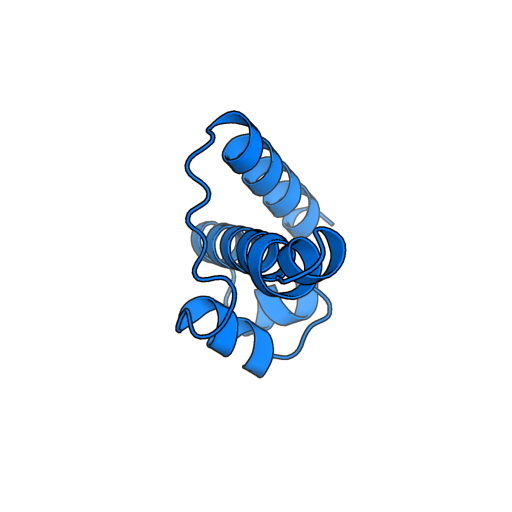MKMPCEIIIWYILPGIRREITKSLLKNGLSQREAAKKLGITDAAVSQYLSEKRGRVEINDKKILGAIKNSAKRIISG

Foldseek 3Di:
DDDPVRCCVQAVVLQLLLLLLVLLVVVPDDLVRSCVLVVHDSVSSVCSVVCVGHVDDDPDPVSSVVSNVVSVVSVVD

pLDDT: mean 89.9, std 7.79, range [63.97, 96.19]

Radius of gyration: 12.54 Å; Cα contacts (8 Å, |Δi|>4): 76; chains: 1; bounding box: 32×26×28 Å

Nearest PDB structures (foldseek):
  7dwm-assembly1_B  TM=5.762E-01  e=1.273E+00  Hapunavirus VP882
  3zkc-assembly1_A  TM=5.420E-01  e=1.013E+00  Bacillus subtilis subsp. subtilis str. 168
  6ugl-assembly1_A  TM=6.411E-01  e=2.250E+00  Vibrio cholerae O1 str. 2010EL-1786
  3fzv-assembly1_B  TM=5.209E-01  e=1.897E+00  Pseudomonas aeruginosa PAO1
  6m5f-assembly1_A  TM=5.245E-01  e=3.977E+00  Pseudomonas aeruginosa PAO1

Secondary structure (DSSP, 8-state):
---HHHHIIIIIHHHHHHHHHHHHHHTT--HHHHHHHHT--HHHHHHHHTTSS-------HHHHHHHHHHHHHHHH-

Mean predicted aligned error: 3.93 Å

Solvent-accessible surface area (backbone atoms only — not comparable to full-atom values): 4320 Å² total; per-residue (Å²): 134,84,52,72,68,55,47,40,65,67,31,48,53,37,19,53,54,28,51,30,50,56,45,35,44,76,73,71,41,51,66,62,54,43,14,60,69,68,74,52,51,58,67,56,48,52,37,30,75,68,50,80,38,20,79,54,81,82,79,52,66,68,60,51,49,53,39,50,54,49,32,52,47,59,70,72,103

=== Feature glossary ===
Feature key, reading from the visual/contextual features back to the raw sequence:

Rendered structure images. Structure images are PyMOL renders from six orthogonal camera directions. Cartoon representation draws helices as coils and strands as arrows; sticks shows the backbone as bonds; surface shows the solvent-excluded envelope. Rainbow coloring maps sequence position to hue (blue→red, N→C); chain coloring assigns a distinct color per polypeptide.

Contact-map, Ramachandran, and PAE plots. Three diagnostic plots accompany the record. The Cα contact map visualizes the tertiary structure as a 2D adjacency matrix (8 Å cutoff, sequence-local contacts suppressed). The Ramachandran plot shows the distribution of backbone (φ, ψ) torsions, with points in the α and β basins reflecting secondary structure content. The PAE plot shows AlphaFold's inter-residue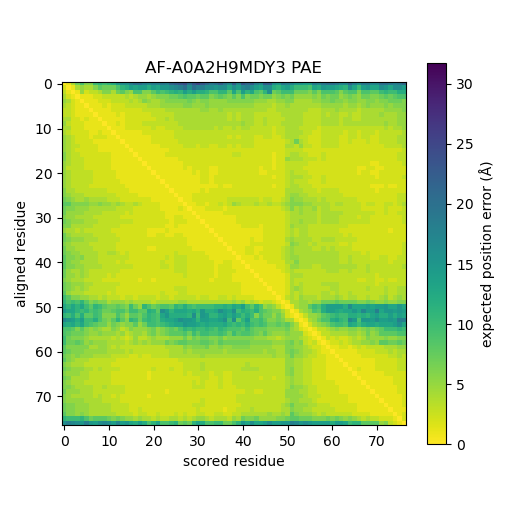 confidence as a color matrix.

InterPro / GO / CATH / organism. The annotation block draws on four external resources. InterPro: which protein families and domains the sequence belongs to. GO: standardized terms for what the protein does, what process it participates in, and where in the cell it acts. CATH: which structural fold it has in the CATH hierarchy. Organism: the species of origin.

Nearest PDB structures. Structural nearest neighbors (via Foldseek easy-search vs the PDB). Reported per hit: target PDB id, E-value, and alignment TM-score. A TM-score above ~0.5 is the conventional threshold for 'same fold'.

Predicted aligned error. Predicted aligned error is AlphaFold's pairwise confidence. Unlike pLDDT (per-residue), PAE is per-residue-pair and captures whether two parts of the structure are correctly placed relative to each other. Units are ångströms of expected positional error.

Solvent-accessible surface area. SASA measures how much of the protein is reachable by solvent. It is computed by rolling a water-sized probe over the atomic surface and summing the exposed area (Å²). Per-residue SASA distinguishes core (buried, low SASA) from surface (exposed, high SASA) residues; total SASA is a whole-molecule size measure.

B-factor. Crystallographic B-factors measure how much each atom's electron density is smeared out, in Å². They rise in mobile loops and surface residues and fall in the buried interior. In AlphaFold models this column is repurposed to hold pLDDT instead.

pLDDT. For AlphaFold models, the B-factor field carries pLDDT — the model's own estimate of local accuracy on a 0–100 scale. Regions with pLDDT<50 should be treated as essentially unmodeled; they often correspond to intrinsically disordered segments.

Backbone torsions (φ/ψ). φ (phi) and ψ (psi) are the two rotatable backbone dihedrals per residue: φ is the C(i-1)–N–Cα–C torsion, ψ is the N–Cα–C–N(i+1) torsion, both in degrees on (−180°, 180°]. α-helical residues cluster near (−60°, −45°); β-strand residues near (−120°, +130°). A Ramachandran plot is simply a scatter of (φ, ψ) for every residue.

Radius of gyration, Cα contacts, bounding box. Radius of gyration (Rg) is the root-mean-square distance of Cα atoms from their centroid — a single number for overall size and compactness. A globular domain of N residues has Rg ≈ 2.2·N^0.38 Å; an extended or disordered chain has a much larger Rg. The Cα contact count is the number of residue pairs whose Cα atoms are within 8 Å and are more than four positions apart in sequence — a standard proxy for tertiary packing density. The bounding box is the smallest axis-aligned box enclosing all Cα atoms.

Secondary structure (3-state, P-SEA). Three-state secondary structure (P-SEA) collapses the eight DSSP classes into helix (a), strand (b), and coil (c). P-SEA assigns these from Cα geometry alone — distances and angles — without requiring backbone oxygens, so it works on any Cα trace.

Secondary structure (8-state, DSSP). Secondary structure is the local, repeating backbone conformation. DSSP classifies it into eight states by reading the hydrogen-bond network: three helix types (H, G, I), two β types (E, B), two non-regular types (T, S), and unstructured coil (-).

Foldseek 3Di. The Foldseek 3Di string encodes local tertiary geometry as a 20-letter alphabet — one character per residue — derived from the relative positions of nearby Cα atoms. Unlike the amino-acid sequence, 3Di is a direct function of the 3D structure, so two proteins with the same fold have similar 3Di strings even at low sequence identity.

mmCIF coordinates. Structure coordinates are given as an mmCIF _atom_site loop: one row per atom with element, residue name, chain id, sequence number, and x/y/z position in Å. Only the four main-chain atoms per residue are included here; side chains are omitted to keep the record compact.

Sequence. This is the polypeptide sequence — one letter per residue, N-terminus first. Length ranges from a few dozen residues for small domains to over a thousand for large multi-domain proteins.